Protein AF-A0A061QG33-F1 (afdb_monomer)

Foldseek 3Di:
DFPDKDKDWDWDWDQQPVDNDTDTWIKIWIWGQHPVRDIDTLDIDIDDDPVCCVRCVPPDDPCVVVVSVVSSVD

Solvent-accessible surface area (backbone atoms only — not comparable to full-atom values): 4621 Å² total; per-residue (Å²): 123,52,88,42,76,46,80,50,71,49,79,43,78,44,69,47,90,85,44,99,50,74,44,83,38,42,33,39,36,37,37,31,26,37,87,87,69,50,75,46,77,68,45,77,46,72,60,78,50,83,84,50,55,76,75,38,74,84,84,61,62,98,57,49,66,62,53,48,54,50,66,64,74,104

Secondary structure (DSSP, 8-state):
--SEEEEEEEEEEEE-SSSS-EEEEEEEEEEEE-TTS-EEEEEEEEPPPGGGTTT-TTT--TTHHHHHHHHHH-

Sequence (74 aa):
MCPIVIFDALRVKIRDADSRMVKNKAVYVALGVTRDGVREVLGLWVAESWRDQETIRGIVSPDNGAKFWLSVMN

Structure (mmCIF, N/CA/C/O backbone):
data_AF-A0A061QG33-F1
#
_entry.id   AF-A0A061QG33-F1
#
loop_
_atom_site.group_PDB
_atom_site.id
_atom_site.type_symbol
_atom_site.label_atom_id
_atom_site.label_alt_id
_atom_site.label_comp_id
_atom_site.label_asym_id
_atom_site.label_entity_id
_atom_site.label_seq_id
_atom_site.pdbx_PDB_ins_code
_atom_site.Cartn_x
_atom_site.Cartn_y
_atom_site.Cartn_z
_atom_site.occupancy
_atom_site.B_iso_or_equiv
_atom_site.auth_seq_id
_atom_site.auth_comp_id
_atom_site.auth_asym_id
_atom_site.auth_atom_id
_atom_site.pdbx_PDB_model_num
ATOM 1 N N . MET A 1 1 ? -13.395 6.147 10.775 1.00 80.94 1 MET A N 1
ATOM 2 C CA . MET A 1 1 ? -12.188 5.987 11.617 1.00 80.94 1 MET A CA 1
ATOM 3 C C . MET A 1 1 ? -11.919 4.506 11.791 1.00 80.94 1 MET A C 1
ATOM 5 O O . MET A 1 1 ? -12.796 3.790 12.273 1.00 80.94 1 MET A O 1
ATOM 9 N N . CYS A 1 2 ? -10.733 4.068 11.386 1.00 87.69 2 CYS A N 1
ATOM 10 C CA . CYS A 1 2 ? -10.315 2.674 11.460 1.00 87.69 2 CYS A CA 1
ATOM 11 C C . CYS A 1 2 ? -9.518 2.462 12.752 1.00 87.69 2 CYS A C 1
ATOM 13 O O . CYS A 1 2 ? -8.400 2.967 12.837 1.00 87.69 2 CYS A O 1
ATOM 15 N N . PRO A 1 3 ? -10.060 1.780 13.781 1.00 91.25 3 PRO A N 1
ATOM 16 C CA . PRO A 1 3 ? -9.296 1.461 14.991 1.00 91.25 3 PRO A CA 1
ATOM 17 C C . PRO A 1 3 ? -8.058 0.595 14.726 1.00 91.25 3 PRO A C 1
ATOM 19 O O . PRO A 1 3 ? -7.155 0.565 15.555 1.00 91.25 3 PRO A O 1
ATOM 22 N N . ILE A 1 4 ? -8.022 -0.119 13.598 1.00 94.31 4 ILE A N 1
ATOM 23 C CA . ILE A 1 4 ? -6.902 -0.970 13.201 1.00 94.31 4 ILE A CA 1
ATOM 24 C C . ILE A 1 4 ? -6.496 -0.595 11.779 1.00 94.31 4 ILE A C 1
ATOM 26 O O . ILE A 1 4 ? -7.346 -0.516 10.889 1.00 94.31 4 ILE A O 1
ATOM 30 N N . VAL A 1 5 ? -5.192 -0.411 11.572 1.00 93.31 5 VAL A N 1
ATOM 31 C CA . VAL A 1 5 ? -4.578 -0.260 10.251 1.00 93.31 5 VAL A CA 1
ATOM 32 C C . VAL A 1 5 ? -3.478 -1.306 10.108 1.00 93.31 5 VAL A C 1
ATOM 34 O O . VAL A 1 5 ? -2.610 -1.425 10.972 1.00 93.31 5 VAL A O 1
ATOM 37 N N . ILE A 1 6 ? -3.535 -2.080 9.028 1.00 94.25 6 ILE A N 1
ATOM 38 C CA . ILE A 1 6 ? -2.548 -3.102 8.676 1.00 94.25 6 ILE A CA 1
ATOM 39 C C . ILE A 1 6 ? -1.766 -2.604 7.465 1.00 94.25 6 ILE A C 1
ATOM 41 O O . ILE A 1 6 ? -2.360 -2.173 6.473 1.00 94.25 6 ILE A O 1
ATOM 45 N N . PHE A 1 7 ? -0.442 -2.706 7.544 1.00 93.62 7 PHE A N 1
ATOM 46 C CA . PHE A 1 7 ? 0.456 -2.410 6.436 1.00 93.62 7 PHE A CA 1
ATOM 47 C C . PHE A 1 7 ? 1.079 -3.685 5.895 1.00 93.62 7 PHE A C 1
ATOM 49 O O . PHE A 1 7 ? 1.567 -4.516 6.659 1.00 93.62 7 PHE A O 1
ATOM 56 N N . ASP A 1 8 ? 1.083 -3.804 4.572 1.00 94.4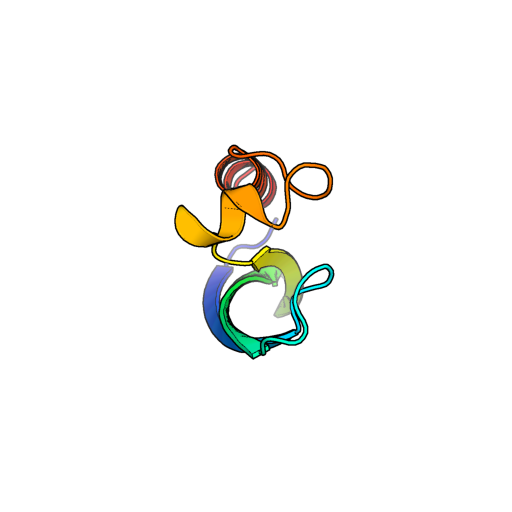4 8 ASP A N 1
ATOM 57 C CA . ASP A 1 8 ? 1.712 -4.914 3.864 1.00 94.44 8 ASP A CA 1
ATOM 58 C C . ASP A 1 8 ? 2.450 -4.411 2.615 1.00 94.44 8 ASP A C 1
ATOM 60 O O . ASP A 1 8 ? 2.207 -3.301 2.130 1.00 94.44 8 ASP A O 1
ATOM 64 N N . ALA A 1 9 ? 3.369 -5.223 2.099 1.00 93.44 9 ALA A N 1
ATOM 65 C CA . ALA A 1 9 ? 4.157 -4.956 0.907 1.00 93.44 9 ALA A CA 1
ATOM 66 C C . ALA A 1 9 ? 4.079 -6.142 -0.067 1.00 93.44 9 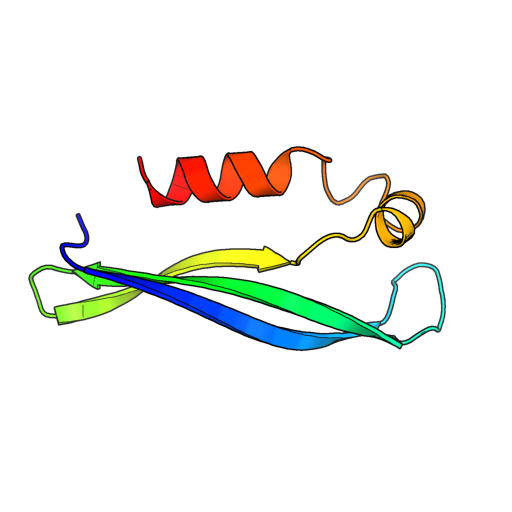ALA A C 1
ATOM 68 O O . ALA A 1 9 ? 4.785 -7.144 0.057 1.00 93.44 9 ALA A O 1
ATOM 69 N N . LEU A 1 10 ? 3.267 -5.988 -1.111 1.00 93.88 10 LEU A N 1
ATOM 70 C CA . LEU A 1 10 ? 3.095 -6.985 -2.161 1.00 93.88 10 LEU A CA 1
ATOM 71 C C . LEU A 1 10 ? 4.217 -6.870 -3.195 1.00 93.88 10 LEU A C 1
ATOM 73 O O . LEU A 1 10 ? 4.436 -5.810 -3.779 1.00 93.88 10 LEU A O 1
ATOM 77 N N . ARG A 1 11 ? 4.925 -7.966 -3.481 1.00 92.81 11 ARG A N 1
ATOM 78 C CA . ARG A 1 11 ? 5.899 -8.008 -4.582 1.00 92.81 11 ARG A CA 1
ATOM 79 C C . ARG A 1 11 ? 5.205 -8.366 -5.890 1.00 92.81 11 ARG A C 1
ATOM 81 O O . ARG A 1 11 ? 4.653 -9.451 -6.026 1.00 92.81 11 ARG A O 1
ATOM 88 N N . VAL A 1 12 ? 5.287 -7.471 -6.870 1.00 92.56 12 VAL A N 1
ATOM 89 C CA . VAL A 1 12 ? 4.644 -7.627 -8.180 1.00 92.56 12 VAL A CA 1
ATOM 90 C C . VAL A 1 12 ? 5.640 -7.409 -9.316 1.00 92.56 12 VAL A C 1
ATOM 92 O O . VAL A 1 12 ? 6.626 -6.681 -9.181 1.00 92.56 12 VAL A O 1
ATOM 95 N N . LYS A 1 13 ? 5.372 -8.036 -10.462 1.00 91.19 13 LYS A N 1
ATOM 96 C CA . LYS A 1 13 ? 6.092 -7.793 -11.714 1.00 91.19 13 LYS A CA 1
ATOM 97 C C . LYS A 1 13 ? 5.360 -6.722 -12.511 1.00 91.19 13 LYS A C 1
ATOM 99 O O . LYS A 1 13 ? 4.236 -6.951 -12.941 1.00 91.19 13 LYS A O 1
ATOM 104 N N . ILE A 1 14 ? 6.001 -5.576 -12.721 1.00 86.75 14 ILE A N 1
AT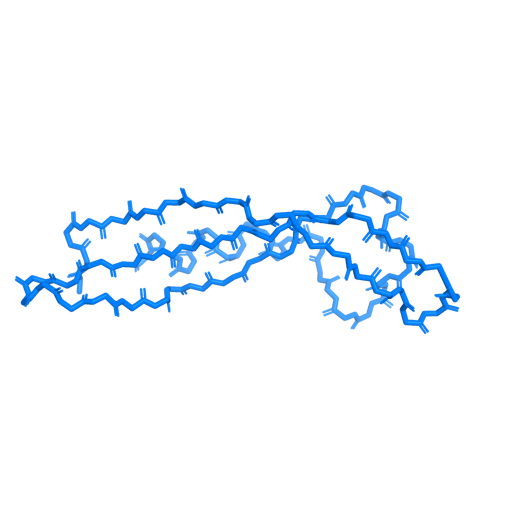OM 105 C CA . ILE A 1 14 ? 5.442 -4.457 -13.486 1.00 86.75 14 ILE A CA 1
ATOM 106 C C . ILE A 1 14 ? 6.217 -4.328 -14.790 1.00 86.75 14 ILE A C 1
ATOM 108 O O . ILE A 1 14 ? 7.449 -4.274 -14.784 1.00 86.75 14 ILE A O 1
ATOM 112 N N . ARG A 1 15 ? 5.490 -4.308 -15.909 1.00 84.81 15 ARG A N 1
ATOM 113 C CA . ARG A 1 15 ? 6.055 -3.939 -17.204 1.00 84.81 15 ARG A CA 1
ATOM 114 C C . ARG A 1 15 ? 6.173 -2.427 -17.251 1.00 84.81 15 ARG A C 1
ATOM 116 O O . ARG A 1 15 ? 5.208 -1.718 -16.985 1.00 84.81 15 ARG A O 1
ATOM 123 N N . ASP A 1 16 ? 7.372 -1.974 -17.542 1.00 78.62 16 ASP A N 1
ATOM 124 C CA . ASP A 1 16 ? 7.656 -0.568 -17.738 1.00 78.62 16 ASP A CA 1
ATOM 125 C C . ASP A 1 16 ? 6.944 -0.078 -19.020 1.00 78.62 16 ASP A C 1
ATOM 127 O O . ASP A 1 16 ? 6.805 -0.835 -19.983 1.00 78.62 16 ASP A O 1
ATOM 131 N N . ALA A 1 17 ? 6.376 1.130 -18.991 1.00 72.06 17 ALA A N 1
ATOM 132 C CA . ALA A 1 17 ? 5.571 1.637 -20.104 1.00 72.06 17 ALA A CA 1
ATOM 133 C C . ALA A 1 17 ? 6.451 2.005 -21.307 1.00 72.06 17 ALA A C 1
ATOM 135 O O . ALA A 1 17 ? 6.077 1.731 -22.449 1.00 72.06 17 ALA A O 1
ATOM 136 N N . ASP A 1 18 ? 7.643 2.541 -21.037 1.00 70.62 18 ASP A N 1
ATOM 137 C CA . ASP A 1 18 ? 8.556 3.043 -22.064 1.00 70.62 18 ASP A CA 1
ATOM 138 C C . ASP A 1 18 ? 9.612 2.001 -22.445 1.00 70.62 18 ASP A C 1
ATOM 140 O O . ASP A 1 18 ? 10.092 1.966 -23.580 1.00 70.62 18 ASP A O 1
ATOM 144 N N . SER A 1 19 ? 9.957 1.096 -21.522 1.00 68.50 19 SER A N 1
ATOM 145 C CA . SER A 1 19 ? 10.856 -0.023 -21.814 1.00 68.50 19 SER A CA 1
ATOM 146 C C . SER A 1 19 ? 10.108 -1.355 -21.851 1.00 68.50 19 SER A C 1
ATOM 148 O O . SER A 1 19 ? 9.287 -1.665 -21.000 1.00 68.50 19 SER A O 1
ATOM 150 N N . ARG A 1 20 ? 10.443 -2.253 -22.789 1.00 79.38 20 ARG A N 1
ATOM 151 C CA . ARG A 1 20 ? 9.862 -3.618 -22.822 1.00 79.38 20 ARG A CA 1
ATOM 152 C C . ARG A 1 20 ? 10.293 -4.506 -21.638 1.00 79.38 20 ARG A C 1
ATOM 154 O O . ARG A 1 20 ? 10.052 -5.716 -21.657 1.00 79.38 20 ARG A O 1
ATOM 161 N N . MET A 1 21 ? 10.928 -3.934 -20.620 1.00 83.19 21 MET A N 1
ATOM 162 C CA . MET A 1 21 ? 11.442 -4.631 -19.453 1.00 83.19 21 MET A CA 1
ATOM 163 C C . MET A 1 21 ? 10.346 -4.850 -18.410 1.00 83.19 21 MET A C 1
ATOM 165 O O . MET A 1 21 ? 9.473 -4.014 -18.190 1.00 83.19 21 MET A O 1
ATOM 169 N N . VAL A 1 22 ? 10.413 -5.996 -17.738 1.00 88.56 22 VAL A N 1
ATOM 170 C CA . VAL A 1 22 ? 9.574 -6.307 -16.578 1.00 88.56 22 VAL A CA 1
ATOM 171 C C . VAL A 1 22 ? 10.445 -6.212 -15.333 1.00 88.56 22 VAL A C 1
ATOM 173 O O . VAL A 1 22 ? 11.479 -6.874 -15.250 1.00 88.56 22 VAL A O 1
ATOM 176 N N . LYS A 1 23 ? 10.029 -5.394 -14.367 1.00 85.25 23 LYS A N 1
ATOM 177 C CA . LYS A 1 23 ? 10.754 -5.138 -13.119 1.00 85.25 23 LYS A CA 1
ATOM 178 C C . LYS A 1 23 ? 9.953 -5.662 -11.928 1.00 85.25 23 LYS A C 1
ATOM 180 O O . LYS A 1 23 ? 8.728 -5.553 -11.899 1.00 85.25 23 LYS A O 1
ATOM 185 N N . ASN A 1 24 ? 10.642 -6.204 -10.926 1.00 89.19 24 ASN A N 1
ATOM 186 C CA . ASN A 1 24 ? 10.023 -6.540 -9.644 1.00 89.19 24 ASN A CA 1
ATOM 187 C C . ASN A 1 24 ? 9.904 -5.264 -8.799 1.00 89.19 24 ASN A C 1
ATOM 189 O O . ASN A 1 24 ? 10.924 -4.682 -8.430 1.00 89.19 24 ASN A O 1
ATOM 193 N N . LYS A 1 25 ? 8.683 -4.860 -8.447 1.00 87.88 25 LYS A N 1
ATOM 194 C CA . LYS A 1 25 ? 8.412 -3.717 -7.563 1.00 87.88 25 LYS A CA 1
ATOM 195 C C . LYS A 1 25 ? 7.640 -4.167 -6.326 1.00 87.88 25 LYS A C 1
ATOM 197 O O . LYS A 1 25 ? 7.024 -5.231 -6.327 1.00 87.88 25 LYS A O 1
ATOM 202 N N . ALA A 1 26 ? 7.748 -3.400 -5.248 1.00 90.25 26 ALA A N 1
ATOM 203 C CA . ALA A 1 26 ? 6.878 -3.566 -4.090 1.00 90.25 26 ALA A CA 1
ATOM 204 C C . ALA A 1 26 ? 5.676 -2.626 -4.237 1.00 90.25 26 ALA A C 1
ATOM 206 O O . ALA A 1 26 ? 5.827 -1.522 -4.752 1.00 90.25 26 ALA A O 1
ATOM 207 N N . VAL A 1 27 ? 4.502 -3.060 -3.803 1.00 90.94 27 VAL A N 1
ATOM 208 C CA . VAL A 1 27 ? 3.306 -2.233 -3.666 1.00 90.94 27 VAL A CA 1
ATOM 209 C C . VAL A 1 27 ? 2.923 -2.262 -2.203 1.00 90.94 27 VAL A C 1
ATOM 211 O O . VAL A 1 27 ? 2.588 -3.316 -1.669 1.00 90.94 27 VAL A O 1
ATOM 214 N N . TYR A 1 28 ? 3.008 -1.111 -1.560 1.00 92.12 28 TYR A N 1
ATOM 215 C CA . TYR A 1 28 ? 2.564 -0.926 -0.195 1.00 92.12 28 TYR A CA 1
ATOM 216 C C . TYR A 1 28 ? 1.048 -0.772 -0.175 1.00 92.12 28 TYR A C 1
ATOM 218 O O . TYR A 1 28 ? 0.488 -0.011 -0.965 1.00 92.12 28 TYR A O 1
ATOM 226 N N . VAL A 1 29 ? 0.395 -1.505 0.719 1.00 93.25 29 VAL A N 1
ATOM 227 C CA . VAL A 1 29 ? -1.051 -1.463 0.949 1.00 93.25 29 VAL A CA 1
ATOM 228 C C . VAL A 1 29 ? -1.305 -1.019 2.376 1.00 93.25 29 VAL A C 1
ATOM 230 O O . VAL A 1 29 ? -0.683 -1.532 3.306 1.00 93.25 29 VAL A O 1
ATOM 233 N N . ALA A 1 30 ? -2.263 -0.110 2.531 1.00 94.69 30 ALA A N 1
ATOM 234 C CA . ALA A 1 30 ? -2.873 0.206 3.812 1.00 94.69 30 ALA A CA 1
ATOM 235 C C . ALA A 1 30 ? -4.293 -0.369 3.846 1.00 94.69 30 ALA A C 1
ATOM 237 O O . ALA A 1 30 ? -5.143 0.017 3.036 1.00 94.69 30 ALA A O 1
ATOM 238 N N . LEU A 1 31 ? -4.553 -1.284 4.778 1.00 95.00 31 LEU A N 1
ATOM 239 C CA . LEU A 1 31 ? -5.880 -1.848 5.017 1.00 95.00 31 LEU A CA 1
ATOM 240 C C . LEU A 1 31 ? -6.417 -1.341 6.356 1.00 95.00 31 LEU A C 1
ATOM 242 O O . LEU A 1 31 ? -5.803 -1.565 7.398 1.00 95.00 31 LEU A O 1
ATOM 246 N N . GLY A 1 32 ? -7.570 -0.686 6.326 1.00 95.00 32 GLY A N 1
ATOM 247 C CA . GLY A 1 32 ? -8.300 -0.258 7.510 1.00 95.00 32 GLY A CA 1
ATOM 248 C C . GLY A 1 32 ? -9.330 -1.299 7.923 1.00 95.00 32 GLY A C 1
ATOM 249 O O . GLY A 1 32 ? -9.950 -1.944 7.076 1.00 95.00 32 GLY A O 1
ATOM 250 N N . VAL A 1 33 ? -9.530 -1.453 9.229 1.00 95.56 33 VAL A N 1
ATOM 251 C CA . VAL A 1 33 ? -10.690 -2.157 9.786 1.00 95.56 33 VAL A CA 1
ATOM 252 C C . VAL A 1 33 ? -11.549 -1.139 10.518 1.00 95.56 33 VAL A C 1
ATOM 254 O O . VAL A 1 33 ? -11.051 -0.474 11.428 1.00 95.56 33 VAL A O 1
ATOM 257 N N . THR A 1 34 ? -12.815 -1.006 10.127 1.00 93.94 34 THR A N 1
ATOM 258 C CA . THR A 1 34 ? -13.782 -0.116 10.782 1.00 93.94 34 THR A CA 1
ATOM 259 C C . THR A 1 34 ? -14.197 -0.664 12.151 1.00 93.94 34 THR A C 1
ATOM 261 O O . THR A 1 34 ? -13.908 -1.808 12.504 1.00 93.94 34 THR A O 1
ATOM 264 N N . ARG A 1 35 ? -14.906 0.145 12.950 1.00 94.56 35 ARG A N 1
ATOM 265 C CA . ARG A 1 35 ? -15.444 -0.298 14.252 1.00 94.56 35 ARG A CA 1
ATOM 266 C C . ARG A 1 35 ? -16.434 -1.459 14.133 1.00 94.56 35 ARG A C 1
ATOM 268 O O . ARG A 1 35 ? -16.533 -2.253 15.060 1.00 94.56 35 ARG A O 1
ATOM 275 N N . ASP A 1 36 ? -17.087 -1.581 12.983 1.00 95.50 36 ASP A N 1
ATOM 276 C CA . ASP A 1 36 ? -18.028 -2.660 12.678 1.00 95.50 36 ASP A CA 1
ATOM 277 C C . ASP A 1 36 ? -17.321 -3.917 12.135 1.00 95.50 36 ASP A C 1
ATOM 279 O O . ASP A 1 36 ? -17.967 -4.877 11.722 1.00 95.50 36 ASP A O 1
ATOM 283 N N . GLY A 1 37 ? -15.981 -3.923 12.107 1.00 94.31 37 GLY A N 1
ATOM 284 C CA . GLY A 1 37 ? -15.175 -5.049 11.632 1.00 94.31 37 GLY A CA 1
ATOM 285 C C . GLY A 1 37 ? -15.057 -5.147 10.108 1.00 94.31 37 GLY A C 1
ATOM 286 O O . GLY A 1 37 ? -14.540 -6.142 9.595 1.00 94.31 37 GLY A O 1
ATOM 287 N N . VAL A 1 38 ? -15.512 -4.133 9.366 1.00 96.44 38 VAL A N 1
ATOM 288 C CA . VAL A 1 38 ? -15.427 -4.112 7.900 1.00 96.44 38 VAL A CA 1
ATOM 289 C C . VAL A 1 38 ? -14.009 -3.749 7.475 1.00 96.44 38 VA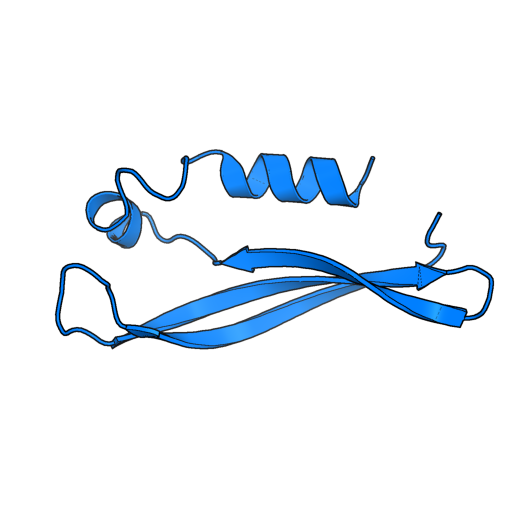L A C 1
ATOM 291 O O . VAL A 1 38 ? -13.420 -2.809 7.999 1.00 96.44 38 VAL A O 1
ATOM 294 N N . ARG A 1 39 ? -13.459 -4.503 6.519 1.00 95.00 39 ARG A N 1
ATOM 295 C CA . ARG A 1 39 ? -12.132 -4.262 5.941 1.00 95.00 39 ARG A CA 1
ATOM 296 C C . ARG A 1 39 ? -12.250 -3.406 4.687 1.00 95.00 39 ARG A C 1
ATOM 298 O O . ARG A 1 39 ? -13.003 -3.764 3.785 1.00 95.00 39 ARG A O 1
ATOM 305 N N . GLU A 1 40 ? -11.465 -2.341 4.609 1.00 93.69 40 GLU A N 1
ATOM 306 C CA . GLU A 1 40 ? -11.410 -1.448 3.450 1.00 93.69 40 GLU A CA 1
ATOM 307 C C . GLU A 1 40 ? -9.969 -1.071 3.091 1.00 93.69 40 GLU A C 1
ATOM 309 O O . GLU A 1 40 ? -9.098 -0.956 3.955 1.00 93.69 40 GLU A O 1
ATOM 314 N N . VAL A 1 41 ? -9.702 -0.895 1.795 1.00 93.06 41 VAL A N 1
ATOM 315 C CA . VAL A 1 41 ? -8.391 -0.447 1.312 1.00 93.06 41 VAL A CA 1
ATOM 316 C C . VAL A 1 41 ? -8.329 1.069 1.443 1.00 93.06 41 VAL A C 1
ATOM 318 O O . VAL A 1 41 ? -9.041 1.778 0.739 1.00 93.06 41 VAL A O 1
ATOM 321 N N . LEU A 1 42 ? -7.451 1.555 2.320 1.00 92.00 42 LEU A N 1
ATOM 322 C CA . LEU A 1 42 ? -7.218 2.988 2.526 1.00 92.00 42 LEU A CA 1
ATOM 323 C C . LEU A 1 42 ? -6.323 3.568 1.426 1.00 92.00 42 LEU A C 1
ATOM 325 O O . LEU A 1 42 ? -6.422 4.741 1.083 1.00 92.00 42 LEU A O 1
ATOM 329 N N . GLY A 1 43 ? -5.485 2.722 0.826 1.00 90.31 43 GLY A N 1
ATOM 330 C CA . GLY A 1 43 ? -4.874 3.000 -0.464 1.00 90.31 43 GLY A CA 1
ATOM 331 C C . GLY A 1 43 ? -3.702 2.079 -0.791 1.00 90.31 43 GLY A C 1
ATOM 332 O O . GLY A 1 43 ? -3.357 1.166 -0.034 1.00 90.31 43 GLY A O 1
ATOM 333 N N . LEU A 1 44 ? -3.091 2.354 -1.943 1.00 90.62 44 LEU A N 1
ATOM 334 C CA . LEU A 1 44 ? -1.939 1.640 -2.479 1.00 90.62 44 LEU A CA 1
ATOM 335 C C . LEU A 1 44 ? -0.860 2.627 -2.924 1.00 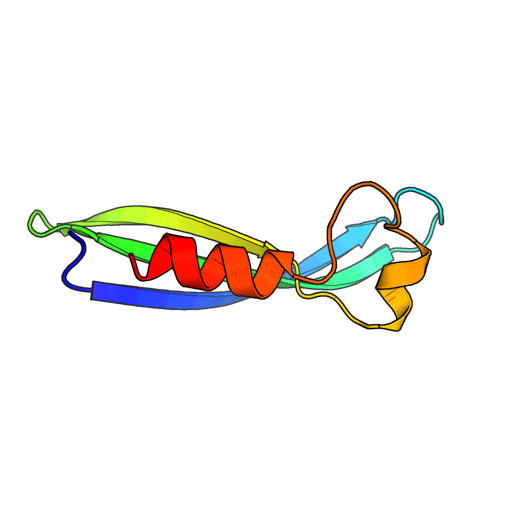90.62 44 LEU A C 1
ATOM 337 O O . LEU A 1 44 ? -1.168 3.663 -3.514 1.00 90.62 44 LEU A O 1
ATOM 341 N N . TRP A 1 45 ? 0.403 2.257 -2.737 1.00 88.75 45 TRP A N 1
ATOM 342 C CA . TRP A 1 45 ? 1.536 2.998 -3.281 1.00 88.75 45 TRP A CA 1
ATOM 343 C C . TRP A 1 45 ? 2.602 2.050 -3.834 1.00 88.75 45 TRP A C 1
ATOM 345 O O . TRP A 1 45 ? 3.053 1.129 -3.158 1.00 88.75 45 TRP A O 1
ATOM 355 N N . VAL A 1 46 ? 3.020 2.263 -5.082 1.00 86.75 46 VAL A N 1
ATOM 356 C CA . VAL A 1 46 ? 4.100 1.481 -5.695 1.00 86.75 46 VAL A CA 1
ATOM 357 C C . VAL A 1 46 ? 5.436 2.045 -5.228 1.00 86.75 46 VAL A C 1
ATOM 359 O O . VAL A 1 46 ? 5.721 3.215 -5.446 1.00 86.75 46 VAL A O 1
ATOM 362 N N . ALA A 1 47 ? 6.273 1.197 -4.637 1.00 83.00 47 ALA A N 1
ATOM 363 C CA . ALA A 1 47 ? 7.618 1.547 -4.221 1.00 83.00 47 ALA A CA 1
ATOM 364 C C . ALA A 1 47 ? 8.445 2.037 -5.414 1.00 83.00 47 ALA A C 1
ATOM 366 O O . ALA A 1 47 ? 8.660 1.306 -6.390 1.00 83.00 47 ALA A O 1
ATOM 367 N N . GLU A 1 48 ? 8.944 3.259 -5.305 1.00 74.75 48 GLU A N 1
ATOM 368 C CA . GLU A 1 48 ? 9.830 3.856 -6.292 1.00 74.75 48 GLU A CA 1
ATOM 369 C C . GLU A 1 48 ? 11.288 3.607 -5.912 1.00 74.75 48 GLU A C 1
ATOM 371 O O . GLU A 1 48 ? 11.707 3.833 -4.777 1.00 74.75 48 GLU A O 1
ATOM 376 N N . SER A 1 49 ? 12.083 3.152 -6.879 1.00 65.44 49 SER A N 1
ATOM 377 C CA . SER A 1 49 ? 13.538 3.226 -6.782 1.00 65.44 49 SER A CA 1
ATOM 378 C C . SER A 1 49 ? 14.027 4.446 -7.560 1.00 65.44 49 SER A C 1
ATOM 380 O O . SER A 1 49 ? 13.409 4.831 -8.551 1.00 65.44 49 SER A O 1
ATOM 382 N N . TRP A 1 50 ? 15.153 5.048 -7.163 1.00 58.38 50 TRP A N 1
ATOM 383 C CA . TRP A 1 50 ? 15.699 6.219 -7.873 1.00 58.38 50 TRP A CA 1
ATOM 384 C C . TRP A 1 50 ? 15.939 5.939 -9.374 1.00 58.38 50 TRP A C 1
ATOM 386 O O . TRP A 1 50 ? 15.807 6.832 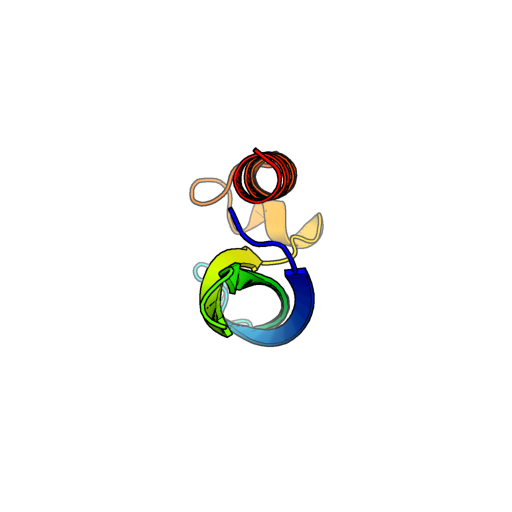-10.204 1.00 58.38 50 TRP A O 1
ATOM 396 N N . ARG A 1 51 ? 16.219 4.676 -9.735 1.00 57.66 51 ARG A N 1
ATOM 397 C CA . ARG A 1 51 ? 16.372 4.208 -11.124 1.00 57.66 51 ARG A CA 1
ATOM 398 C C . ARG A 1 51 ? 15.067 4.167 -11.918 1.00 57.66 51 ARG A C 1
ATOM 400 O O . ARG A 1 51 ? 15.109 4.150 -13.140 1.00 57.66 51 ARG A O 1
ATOM 407 N N . ASP A 1 52 ? 13.923 4.129 -11.245 1.00 62.12 52 ASP A N 1
ATOM 408 C CA . ASP A 1 52 ? 12.606 4.141 -11.882 1.00 62.12 52 ASP A CA 1
ATOM 409 C C . ASP A 1 52 ? 12.043 5.560 -12.049 1.00 62.12 52 ASP A C 1
ATOM 411 O O . ASP A 1 52 ? 11.081 5.739 -12.792 1.00 62.12 52 ASP A O 1
ATOM 415 N N . GLN A 1 53 ? 12.644 6.571 -11.405 1.00 56.47 53 GLN A N 1
ATOM 416 C CA . GLN A 1 53 ? 12.211 7.968 -11.524 1.00 56.47 53 GLN A CA 1
ATOM 417 C C . GLN A 1 53 ? 12.488 8.570 -12.898 1.00 56.47 53 GLN A C 1
ATOM 419 O O . GLN A 1 53 ? 11.855 9.555 -13.249 1.00 56.47 53 GLN A O 1
ATOM 424 N N . GLU A 1 54 ? 13.420 8.026 -13.680 1.00 56.69 54 GLU A N 1
ATOM 425 C CA . GLU A 1 54 ? 13.675 8.499 -15.045 1.00 56.69 54 GLU A CA 1
ATOM 426 C C . GLU A 1 54 ? 12.630 7.973 -16.038 1.00 56.69 54 GLU A C 1
ATOM 428 O O . GLU A 1 54 ? 12.277 8.671 -16.980 1.00 56.69 54 GLU A O 1
ATOM 433 N N . THR A 1 55 ? 12.059 6.794 -15.773 1.00 54.91 55 THR A N 1
ATOM 434 C CA . THR A 1 55 ? 11.096 6.124 -16.662 1.00 54.91 55 THR A CA 1
ATOM 435 C C . THR A 1 55 ? 9.627 6.443 -16.358 1.00 54.91 55 THR A C 1
ATOM 437 O O . THR A 1 55 ? 8.738 5.979 -17.052 1.00 54.91 55 THR A O 1
ATOM 440 N N . ILE A 1 56 ? 9.333 7.207 -15.299 1.00 56.62 56 ILE A N 1
ATOM 441 C CA . ILE A 1 56 ? 7.952 7.561 -14.898 1.00 56.62 56 ILE A CA 1
ATOM 442 C C . ILE A 1 56 ? 7.800 9.092 -14.756 1.00 56.62 56 ILE A C 1
ATOM 444 O O . ILE A 1 56 ? 6.876 9.589 -14.108 1.00 56.62 56 ILE A O 1
ATOM 448 N N . ARG A 1 57 ? 8.702 9.879 -15.370 1.00 54.47 57 ARG A N 1
ATOM 449 C CA . ARG A 1 57 ? 8.667 11.354 -15.348 1.00 54.47 57 ARG A CA 1
ATOM 450 C C . ARG A 1 57 ? 7.415 11.872 -16.062 1.00 54.47 57 ARG A C 1
ATOM 452 O O . ARG A 1 57 ? 7.433 12.122 -17.258 1.00 54.47 57 ARG A O 1
ATOM 459 N N . GLY A 1 58 ? 6.323 12.019 -15.318 1.00 55.66 58 GLY A N 1
ATOM 460 C CA . GLY A 1 58 ? 5.045 12.538 -15.817 1.00 55.66 58 GLY A CA 1
ATOM 461 C C . GL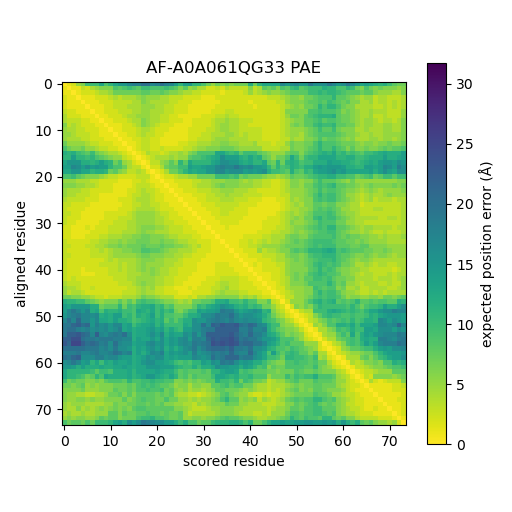Y A 1 58 ? 3.807 11.849 -15.245 1.00 55.66 58 GLY A C 1
ATOM 462 O O . GLY A 1 58 ? 2.727 12.424 -15.305 1.00 55.66 58 GLY A O 1
ATOM 463 N N . ILE A 1 59 ? 3.949 10.654 -14.661 1.00 57.28 59 ILE A N 1
ATOM 464 C CA . ILE A 1 59 ? 2.815 9.903 -14.088 1.00 57.28 59 ILE A CA 1
ATOM 465 C C . ILE A 1 59 ? 2.831 9.967 -12.555 1.00 57.28 59 ILE A C 1
ATOM 467 O O . ILE A 1 59 ? 1.782 9.907 -11.917 1.00 57.28 59 ILE A O 1
ATOM 471 N N . VAL A 1 60 ? 4.013 10.099 -11.946 1.00 56.03 60 VAL A N 1
ATOM 472 C CA . VAL A 1 60 ? 4.179 9.985 -10.494 1.00 56.03 60 VAL A CA 1
ATOM 473 C C . VAL A 1 60 ? 5.169 11.042 -10.002 1.00 56.03 60 VAL A C 1
ATOM 475 O O . VAL A 1 60 ? 6.262 11.176 -10.552 1.00 56.03 60 VAL A O 1
ATOM 478 N N . SER A 1 61 ? 4.769 11.820 -8.993 1.00 63.69 61 SER A N 1
ATOM 479 C CA . SER A 1 61 ? 5.606 12.858 -8.383 1.00 63.69 61 SER A CA 1
ATOM 480 C C . SER A 1 61 ? 6.501 12.262 -7.287 1.00 63.69 61 SER A C 1
ATOM 482 O O . SER A 1 61 ? 6.050 11.359 -6.581 1.00 63.69 61 SER A O 1
ATOM 484 N N . PRO A 1 62 ? 7.723 12.792 -7.066 1.00 63.25 62 PRO A N 1
ATOM 485 C CA . PRO A 1 62 ? 8.684 12.256 -6.089 1.00 63.25 62 PRO A CA 1
ATOM 486 C C . PRO A 1 62 ? 8.179 12.206 -4.638 1.00 63.25 62 PRO A C 1
ATOM 488 O O . PRO A 1 62 ? 8.749 11.514 -3.799 1.00 63.25 62 PRO A O 1
ATOM 491 N N . ASP A 1 63 ? 7.134 12.971 -4.325 1.00 70.25 63 ASP A N 1
ATOM 492 C CA . ASP A 1 63 ? 6.532 13.105 -3.001 1.00 70.25 63 ASP A CA 1
ATOM 493 C C . ASP A 1 63 ? 5.249 12.272 -2.823 1.00 70.25 63 ASP A C 1
ATOM 495 O O . ASP A 1 63 ? 4.620 12.317 -1.762 1.00 70.25 63 ASP A O 1
ATOM 499 N N . ASN A 1 64 ? 4.857 11.480 -3.826 1.00 72.12 64 ASN A N 1
ATOM 500 C CA . ASN A 1 64 ? 3.614 10.707 -3.794 1.00 72.12 64 ASN A CA 1
ATOM 501 C C . ASN A 1 64 ? 3.574 9.683 -2.653 1.00 72.12 64 ASN A C 1
ATOM 503 O O . ASN A 1 64 ? 2.509 9.462 -2.080 1.00 72.12 64 ASN A O 1
ATOM 507 N N . GLY A 1 65 ? 4.724 9.126 -2.261 1.00 75.56 65 GLY A N 1
ATOM 508 C CA . GLY A 1 65 ? 4.815 8.274 -1.076 1.00 75.56 65 GLY A CA 1
ATOM 509 C C . GLY A 1 65 ? 4.441 9.025 0.207 1.00 75.56 65 GLY A C 1
ATOM 510 O O . GLY A 1 65 ? 3.616 8.552 0.980 1.00 75.56 65 GLY A O 1
ATOM 511 N N . ALA A 1 66 ? 4.977 10.230 0.419 1.00 77.62 66 ALA A N 1
ATOM 512 C CA . ALA A 1 66 ? 4.656 11.040 1.599 1.00 77.62 66 ALA A CA 1
ATOM 513 C C . ALA A 1 66 ? 3.178 11.472 1.617 1.00 77.62 66 ALA A C 1
ATOM 515 O O . ALA A 1 66 ? 2.522 11.388 2.655 1.00 77.62 66 ALA A O 1
ATOM 516 N N . LYS A 1 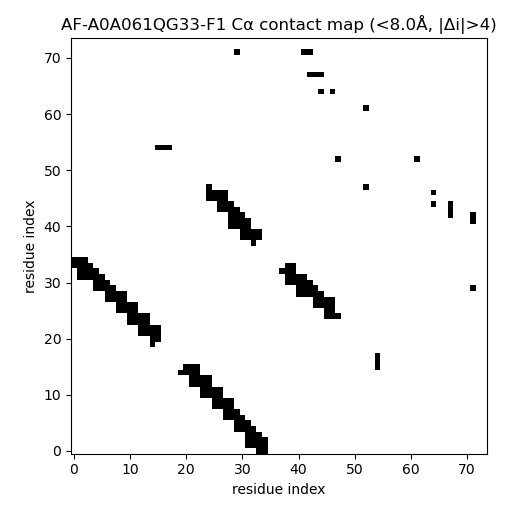67 ? 2.631 11.861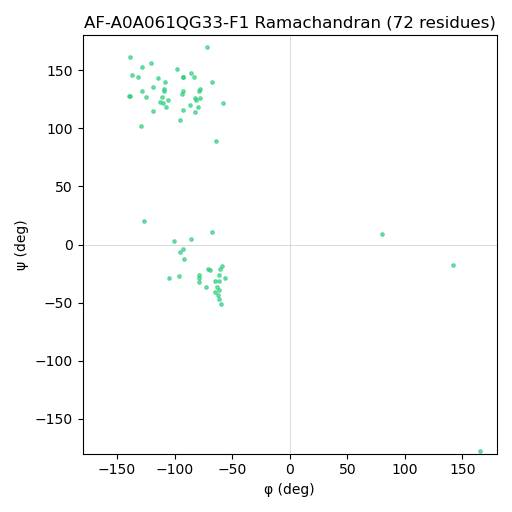 0.459 1.00 78.75 67 LYS A N 1
ATOM 517 C CA . LYS A 1 67 ? 1.202 12.185 0.296 1.00 78.75 67 LYS A CA 1
ATOM 518 C C . LYS A 1 67 ? 0.293 10.995 0.599 1.00 78.75 67 LYS A C 1
ATOM 520 O O . LYS A 1 67 ? -0.744 11.176 1.231 1.00 78.75 67 LYS A O 1
ATOM 525 N N . PHE A 1 68 ? 0.690 9.791 0.190 1.00 83.44 68 PHE A N 1
ATOM 526 C CA . PHE A 1 68 ? -0.029 8.564 0.517 1.00 83.44 68 PHE A CA 1
ATOM 527 C C . PHE A 1 68 ? -0.113 8.351 2.035 1.00 83.44 68 PHE A C 1
ATOM 529 O O . PHE A 1 68 ? -1.208 8.199 2.570 1.00 83.44 68 PHE A O 1
ATOM 536 N N . TRP A 1 69 ? 1.018 8.418 2.743 1.00 81.12 69 TRP A N 1
ATOM 537 C CA . TRP A 1 69 ? 1.043 8.231 4.198 1.00 81.12 69 TRP A CA 1
ATOM 538 C C . TRP A 1 69 ? 0.249 9.302 4.948 1.00 81.12 69 TRP A C 1
ATOM 540 O O . TRP A 1 69 ? -0.440 8.979 5.912 1.00 81.12 69 TRP A O 1
ATOM 550 N N . LEU A 1 70 ? 0.284 10.551 4.476 1.00 84.06 70 LEU A N 1
ATOM 551 C CA . LEU A 1 70 ? -0.572 11.613 5.004 1.00 84.06 70 LEU A CA 1
ATOM 552 C C . LEU A 1 70 ? -2.057 11.298 4.787 1.00 84.06 70 LEU A C 1
ATOM 554 O O . LEU A 1 70 ? -2.834 11.443 5.718 1.00 84.06 70 LEU A O 1
ATOM 558 N N . SER A 1 71 ? -2.453 10.811 3.608 1.00 82.25 71 SER A N 1
ATOM 559 C CA . SER A 1 71 ? -3.848 10.437 3.338 1.00 82.25 71 SER A CA 1
ATOM 560 C C . SER A 1 71 ? -4.341 9.263 4.186 1.00 82.25 71 SER A C 1
ATOM 562 O O . SER A 1 71 ? -5.532 9.191 4.463 1.00 82.25 71 SER A O 1
ATOM 564 N N . VAL A 1 72 ? -3.462 8.327 4.555 1.00 82.31 72 VAL A N 1
ATOM 565 C CA . VAL A 1 72 ? -3.827 7.165 5.384 1.00 82.31 72 VAL A CA 1
ATOM 566 C C . VAL A 1 72 ? -3.941 7.538 6.864 1.00 82.31 72 VAL A C 1
ATOM 568 O O . VAL A 1 72 ? -4.730 6.930 7.583 1.00 82.31 72 VAL A O 1
ATOM 571 N N . MET A 1 73 ? -3.136 8.497 7.329 1.00 79.94 73 MET A N 1
ATOM 572 C CA . MET A 1 73 ? -3.048 8.863 8.747 1.00 79.94 73 MET A CA 1
ATOM 573 C C . MET A 1 73 ? -3.929 10.050 9.161 1.00 79.94 73 MET A C 1
ATOM 575 O O . MET A 1 73 ? -3.972 10.354 10.353 1.00 79.94 73 MET A O 1
ATOM 579 N N . ASN A 1 74 ? -4.588 10.724 8.214 1.00 71.81 74 ASN A N 1
ATOM 580 C CA . ASN A 1 74 ? -5.417 11.908 8.467 1.00 71.81 74 ASN A CA 1
ATOM 581 C C . ASN A 1 74 ? -6.906 11.577 8.647 1.00 71.81 74 ASN A C 1
ATOM 583 O O . ASN A 1 74 ? -7.368 10.552 8.097 1.00 71.81 74 ASN A O 1
#

pLDDT: mean 81.57, std 13.28, range [54.47, 96.44]

Mean predicted aligned error: 6.7 Å

Nearest PDB structures (foldseek):
  6xg8-assembly1_A  TM=6.750E-01  e=2.276E-02  Acetivibrio thermocellus ATCC 27405
  8f2u-assembly1_F  TM=4.514E-01  e=5.512E-01  Homo sapiens
  3lh4-assembly1_A  TM=6.117E-01  e=1.006E+00  Ixodes scapularis
  8tv0-assembly1_E  TM=4.440E-01  e=7.907E-01  Xenorhabdus nematophila
  6rw8-assembly1_A  TM=3.707E-01  e=5.191E-01  Xenorhabdus nematophila

Radius of gyration: 14.52 Å; Cα contacts (8 Å, |Δi|>4): 107; chains: 1; bounding box: 34×21×38 Å